Protein AF-A0A967K2J2-F1 (afdb_monomer_lite)

Secondary structure (DSSP, 8-state):
-EES--EEEEEESS--SSTTT---EEEEEE-HHHHHHHHHHHTT----EE---

Foldseek 3Di:
DFEEAKDWDWDAPDDDPDPVPGDHTDTDIDDPSVVVQVVCVVVVHDGDYDYDD

Structure (mmCIF, N/CA/C/O backbone):
data_AF-A0A967K2J2-F1
#
_entry.id   AF-A0A967K2J2-F1
#
loop_
_atom_site.group_PDB
_atom_site.id
_atom_site.type_symbol
_atom_site.label_atom_id
_atom_site.label_alt_id
_atom_site.label_comp_id
_atom_site.label_asym_id
_atom_site.label_entity_id
_atom_site.label_seq_id
_atom_site.pdbx_PDB_ins_code
_atom_site.Cartn_x
_atom_site.Cartn_y
_atom_site.Cartn_z
_atom_site.occupancy
_atom_site.B_iso_or_equiv
_atom_site.auth_seq_id
_atom_site.auth_comp_id
_atom_site.auth_asym_id
_atom_site.auth_atom_id
_atom_site.pdbx_PDB_model_num
ATOM 1 N N . LEU A 1 1 ? 11.945 -0.992 -14.689 1.00 91.06 1 LEU A N 1
ATOM 2 C CA . LEU A 1 1 ? 11.992 -2.207 -13.848 1.00 91.06 1 LEU A CA 1
ATOM 3 C C . LEU A 1 1 ? 12.236 -1.771 -12.411 1.00 91.06 1 LEU A C 1
ATOM 5 O O . LEU A 1 1 ? 13.216 -1.072 -12.189 1.00 91.06 1 LEU A O 1
ATOM 9 N N . ALA A 1 2 ? 11.350 -2.120 -11.483 1.00 95.62 2 ALA A N 1
ATOM 10 C CA . ALA A 1 2 ? 11.500 -1.868 -10.050 1.00 95.62 2 ALA A CA 1
ATOM 11 C C . ALA A 1 2 ? 11.679 -3.203 -9.313 1.00 95.62 2 ALA A C 1
ATOM 13 O O . ALA A 1 2 ? 11.046 -4.194 -9.677 1.00 95.62 2 ALA A O 1
ATOM 14 N N . ILE A 1 3 ? 12.549 -3.240 -8.307 1.00 96.44 3 ILE A N 1
ATOM 15 C CA . ILE A 1 3 ? 12.846 -4.451 -7.534 1.00 96.44 3 ILE A CA 1
ATOM 16 C C . ILE A 1 3 ? 12.570 -4.154 -6.065 1.00 96.44 3 ILE A C 1
ATOM 18 O O . ILE A 1 3 ? 13.033 -3.139 -5.548 1.00 96.44 3 ILE A O 1
ATOM 22 N N . GLY A 1 4 ? 11.827 -5.034 -5.402 1.00 93.44 4 GLY A N 1
ATOM 23 C CA . GLY A 1 4 ? 11.612 -4.971 -3.961 1.00 93.44 4 GLY A CA 1
ATOM 24 C C . GLY A 1 4 ? 10.377 -5.746 -3.541 1.00 93.44 4 GLY A C 1
ATOM 25 O O . GLY A 1 4 ? 10.122 -6.819 -4.068 1.00 93.44 4 GLY A O 1
ATOM 26 N N . GLU A 1 5 ? 9.62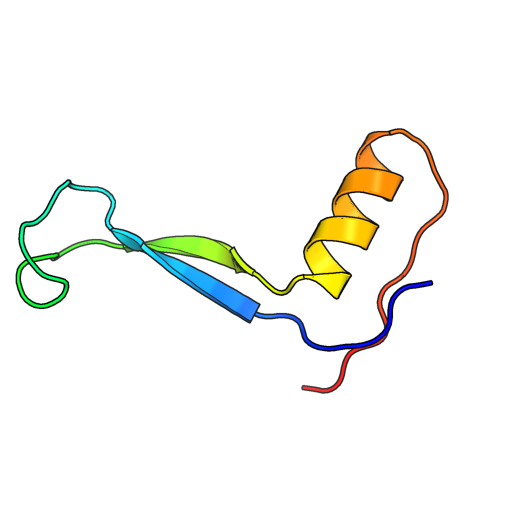7 -5.227 -2.579 1.00 93.50 5 GLU A N 1
ATOM 27 C CA . GLU A 1 5 ? 8.471 -5.910 -1.998 1.00 93.50 5 GLU A CA 1
ATOM 28 C C . GLU A 1 5 ? 7.133 -5.360 -2.508 1.00 93.50 5 GLU A C 1
ATOM 30 O O . GLU A 1 5 ? 7.018 -4.200 -2.917 1.00 93.50 5 GLU A O 1
ATOM 35 N N . ILE A 1 6 ? 6.116 -6.221 -2.467 1.00 93.12 6 ILE A N 1
ATOM 36 C CA . ILE A 1 6 ? 4.713 -5.866 -2.679 1.00 93.12 6 ILE A CA 1
ATOM 37 C C . ILE A 1 6 ? 4.016 -6.051 -1.336 1.00 93.12 6 ILE A C 1
ATOM 39 O O . ILE A 1 6 ? 4.087 -7.133 -0.756 1.00 93.12 6 ILE A O 1
ATOM 43 N N . LEU A 1 7 ? 3.342 -5.007 -0.858 1.00 94.81 7 LEU A N 1
ATOM 44 C CA . LEU A 1 7 ? 2.658 -5.007 0.433 1.00 94.81 7 LEU A CA 1
ATOM 45 C C . LEU A 1 7 ? 1.155 -4.791 0.252 1.00 94.81 7 LEU A C 1
ATOM 47 O O . LEU A 1 7 ? 0.685 -4.356 -0.803 1.00 94.81 7 LEU A O 1
ATOM 51 N N . VAL A 1 8 ? 0.399 -5.095 1.305 1.00 94.94 8 VAL A N 1
ATOM 52 C CA . VAL A 1 8 ? -1.017 -4.742 1.416 1.00 94.94 8 VAL A CA 1
ATOM 53 C C . VAL A 1 8 ? -1.177 -3.857 2.639 1.00 94.94 8 VAL A C 1
ATOM 55 O O . VAL A 1 8 ? -1.003 -4.324 3.765 1.00 94.94 8 VAL A O 1
ATOM 58 N N . ASP A 1 9 ? -1.544 -2.603 2.411 1.00 95.44 9 ASP A N 1
ATOM 59 C CA . ASP A 1 9 ? -1.790 -1.650 3.484 1.00 95.44 9 ASP A CA 1
ATOM 60 C C . ASP A 1 9 ? -3.255 -1.766 3.916 1.00 95.44 9 ASP A C 1
ATOM 62 O O . ASP A 1 9 ? -4.173 -1.678 3.095 1.00 95.44 9 ASP A O 1
ATOM 66 N N . PHE A 1 10 ? -3.485 -1.980 5.210 1.00 96.94 10 PHE A N 1
ATOM 67 C CA . PHE A 1 10 ? -4.817 -1.945 5.808 1.00 96.94 10 PHE A CA 1
ATOM 68 C C . PHE A 1 10 ? -5.020 -0.581 6.453 1.00 96.94 10 PHE A C 1
ATOM 70 O O . PHE A 1 10 ? -4.415 -0.279 7.478 1.00 96.94 10 PHE A O 1
ATOM 77 N N . ILE A 1 11 ? -5.875 0.239 5.848 1.00 96.38 11 ILE A N 1
ATOM 78 C CA . ILE A 1 11 ? -6.178 1.590 6.331 1.00 96.38 11 ILE A CA 1
ATOM 79 C C . ILE A 1 11 ? -7.610 1.588 6.857 1.00 96.38 11 ILE A C 1
ATOM 81 O O . ILE A 1 11 ? -8.498 1.045 6.189 1.00 96.38 11 ILE A O 1
ATOM 85 N N . SER A 1 12 ? -7.828 2.144 8.053 1.00 97.69 12 SER A N 1
ATOM 86 C CA . SER A 1 12 ? -9.166 2.228 8.639 1.00 97.69 12 SER A CA 1
ATOM 87 C C . SER A 1 12 ? -10.099 3.025 7.726 1.00 97.69 12 SER A C 1
ATOM 89 O O . SER A 1 12 ? -9.672 3.951 7.032 1.00 97.69 12 SER A O 1
ATOM 91 N N . ILE A 1 13 ? -11.368 2.625 7.655 1.00 97.50 13 ILE A N 1
ATOM 92 C CA . ILE A 1 13 ? -12.366 3.347 6.850 1.00 97.50 13 ILE A C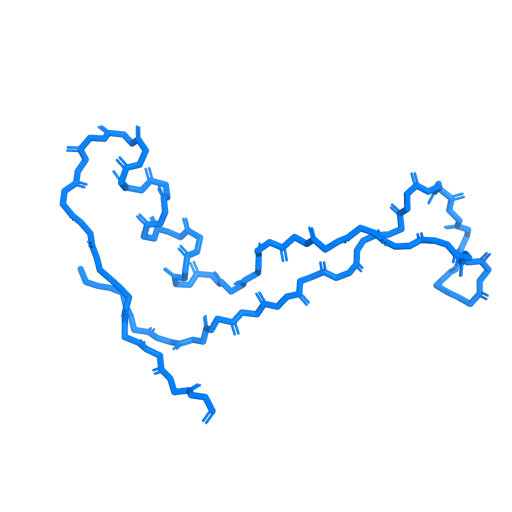A 1
ATOM 93 C C . ILE A 1 13 ? -12.835 4.593 7.608 1.00 97.50 13 ILE A C 1
ATOM 95 O O . ILE A 1 13 ? -13.076 5.638 7.007 1.00 97.50 13 ILE A O 1
ATOM 99 N N . GLU A 1 14 ? -12.943 4.466 8.921 1.00 95.69 14 GLU A N 1
ATOM 100 C CA . GLU A 1 14 ? -13.245 5.507 9.883 1.00 95.69 14 GLU A CA 1
ATOM 101 C C . GLU A 1 14 ? -11.976 6.167 10.440 1.00 95.69 14 GLU A C 1
ATOM 103 O O . GLU A 1 14 ? -10.914 5.544 10.547 1.00 95.69 14 GLU A O 1
ATOM 108 N N . GLU A 1 15 ? -12.099 7.435 10.832 1.00 95.44 15 GLU A N 1
ATOM 109 C CA . GLU A 1 15 ? -11.116 8.061 11.712 1.00 95.44 15 GLU A CA 1
ATOM 110 C C . GLU A 1 15 ? -11.256 7.468 13.117 1.00 95.44 15 GLU A C 1
ATOM 112 O O . GLU A 1 15 ? -12.358 7.371 13.659 1.00 95.44 15 GLU A O 1
ATOM 117 N N . ALA A 1 16 ? -10.131 7.067 13.699 1.00 94.00 16 ALA A N 1
ATOM 118 C CA . ALA A 1 16 ? -10.054 6.515 15.041 1.00 94.00 16 ALA A CA 1
ATOM 119 C C . ALA A 1 16 ? -8.829 7.095 15.751 1.00 94.00 16 ALA A C 1
ATOM 121 O O . ALA A 1 16 ? -7.791 7.315 15.125 1.00 94.00 16 ALA A O 1
ATOM 122 N N . GLU A 1 17 ? -8.931 7.318 17.062 1.00 95.00 17 GLU A N 1
ATOM 123 C CA . GLU A 1 17 ? -7.804 7.819 17.861 1.00 95.00 17 GLU A CA 1
ATOM 124 C C . GLU A 1 17 ? -6.659 6.798 17.950 1.00 95.00 17 GLU A C 1
ATOM 126 O O . GLU A 1 17 ? -5.492 7.172 18.081 1.00 95.00 17 GLU A O 1
ATOM 131 N N . SER A 1 18 ? -6.970 5.501 17.839 1.00 95.88 18 SER A N 1
ATOM 132 C CA . SER A 1 18 ? -5.979 4.431 17.788 1.00 95.88 18 SER A CA 1
ATOM 133 C C . SER A 1 18 ? -6.388 3.293 16.848 1.00 95.88 18 SER A C 1
ATOM 135 O O . SER A 1 18 ? -7.566 3.060 16.584 1.00 95.88 18 SER A O 1
ATOM 137 N N . LEU A 1 19 ? -5.404 2.500 16.402 1.00 94.50 19 LEU A N 1
ATOM 138 C CA . LEU A 1 19 ? -5.654 1.284 15.612 1.00 94.50 19 LEU A CA 1
ATOM 139 C C . LEU A 1 19 ? -6.479 0.227 16.361 1.00 94.50 19 LEU A C 1
ATOM 141 O O . LEU A 1 19 ? -7.054 -0.644 15.717 1.00 94.50 19 LEU A O 1
ATOM 145 N N . ARG A 1 20 ? -6.510 0.264 17.702 1.00 95.31 20 ARG A N 1
ATOM 146 C CA . ARG A 1 20 ? -7.291 -0.689 18.508 1.00 95.31 20 ARG A CA 1
ATOM 147 C C . ARG A 1 20 ? -8.784 -0.380 18.481 1.00 95.31 20 ARG A C 1
ATOM 149 O O . ARG A 1 20 ? -9.578 -1.288 18.705 1.00 95.31 20 ARG A O 1
ATOM 156 N N . ASP A 1 21 ? -9.133 0.874 18.214 1.00 96.38 21 ASP A N 1
ATOM 157 C CA . ASP A 1 21 ? -10.516 1.349 18.190 1.00 96.38 21 ASP A CA 1
ATOM 158 C C . ASP A 1 21 ? -11.128 1.252 16.785 1.00 96.38 21 ASP A C 1
ATOM 160 O O . ASP A 1 21 ? -12.349 1.253 16.640 1.00 96.38 21 ASP A O 1
ATOM 164 N N . ALA A 1 22 ? -10.286 1.119 15.753 1.00 97.06 22 ALA A N 1
ATOM 165 C CA . ALA A 1 22 ? -10.717 0.877 14.384 1.00 97.06 22 ALA A CA 1
ATOM 166 C C . ALA A 1 22 ? -11.318 -0.532 14.232 1.00 97.06 22 ALA A C 1
ATOM 168 O O . ALA A 1 22 ? -10.708 -1.548 14.572 1.00 97.06 22 ALA A O 1
ATOM 169 N N . GLN A 1 23 ? -12.523 -0.589 13.682 1.00 96.19 23 GLN A N 1
ATOM 170 C CA . GLN A 1 23 ? -13.309 -1.797 13.462 1.00 96.19 23 GLN A CA 1
ATOM 171 C C . GLN A 1 23 ? -13.246 -2.266 12.013 1.00 96.19 23 GLN A C 1
ATOM 173 O O . GLN A 1 23 ? -13.340 -3.470 11.755 1.00 96.19 23 GLN A O 1
ATOM 178 N N . THR A 1 24 ? -13.097 -1.344 11.056 1.00 97.62 24 THR A N 1
ATOM 179 C CA . THR A 1 24 ? -13.108 -1.694 9.634 1.00 97.62 24 THR A CA 1
ATOM 180 C C . THR A 1 24 ? -11.915 -1.140 8.876 1.00 97.62 24 THR A C 1
ATOM 182 O O . THR A 1 24 ? -11.534 0.015 9.020 1.00 97.62 24 THR A O 1
ATOM 185 N N . PHE A 1 25 ? -11.331 -1.983 8.021 1.00 98.00 25 PHE A N 1
ATOM 186 C CA . PHE A 1 25 ? -10.159 -1.640 7.223 1.00 98.00 25 PHE A CA 1
ATOM 187 C C . PHE A 1 25 ? -10.404 -1.928 5.748 1.00 98.00 25 PHE A C 1
ATOM 189 O O . PHE A 1 25 ? -10.961 -2.965 5.373 1.00 98.00 25 PHE A O 1
ATOM 196 N N . ARG A 1 26 ? -9.919 -1.031 4.893 1.00 97.94 26 ARG A N 1
ATOM 197 C CA . ARG A 1 26 ? -9.836 -1.239 3.450 1.00 97.94 26 ARG A CA 1
ATOM 198 C C . ARG A 1 26 ? -8.406 -1.607 3.066 1.00 97.94 26 ARG A C 1
ATOM 200 O O . ARG A 1 26 ? -7.448 -1.047 3.589 1.00 97.94 26 ARG A O 1
ATOM 207 N N . LYS A 1 27 ? -8.287 -2.550 2.129 1.00 97.38 27 LYS A N 1
ATOM 208 C CA . LYS A 1 27 ? -7.006 -2.963 1.549 1.00 97.38 27 LYS A CA 1
ATOM 209 C C . LYS A 1 27 ? -6.568 -1.970 0.482 1.00 97.38 27 LYS A C 1
ATOM 211 O O . LYS A 1 27 ? -7.351 -1.645 -0.413 1.00 97.38 27 LYS A O 1
ATOM 216 N N . PHE A 1 28 ? -5.306 -1.582 0.535 1.00 95.19 28 PHE A N 1
ATOM 217 C CA . PHE A 1 28 ? -4.634 -0.774 -0.470 1.00 95.19 28 PHE A CA 1
ATOM 218 C C . PHE A 1 28 ? -3.355 -1.469 -0.926 1.00 95.19 28 PHE A C 1
ATOM 220 O O . PHE A 1 28 ? -2.779 -2.290 -0.212 1.00 95.19 28 PHE A O 1
ATOM 227 N N . GLN A 1 29 ? -2.927 -1.155 -2.144 1.00 93.38 29 GLN A N 1
ATOM 228 C CA . GLN A 1 29 ? -1.617 -1.572 -2.618 1.00 93.38 29 GLN A CA 1
ATOM 229 C C . GLN A 1 29 ? -0.541 -0.799 -1.852 1.00 93.38 29 GLN A C 1
ATOM 231 O O . GLN A 1 29 ? -0.546 0.431 -1.869 1.00 93.38 29 GLN A O 1
ATOM 236 N N . GLY A 1 30 ? 0.373 -1.537 -1.230 1.00 93.69 30 GLY A N 1
ATOM 237 C CA . GLY A 1 30 ? 1.555 -1.003 -0.571 1.00 93.69 30 GLY A CA 1
ATOM 238 C C . GLY A 1 30 ? 2.849 -1.454 -1.255 1.00 93.69 30 GLY A C 1
ATOM 239 O O . GLY A 1 30 ? 2.858 -2.292 -2.163 1.00 93.69 30 GLY A O 1
ATOM 240 N N . GLY A 1 31 ? 3.967 -0.920 -0.768 1.00 94.81 31 GLY A N 1
ATOM 241 C CA . GLY A 1 31 ? 5.312 -1.195 -1.279 1.00 94.81 31 GLY A CA 1
ATOM 242 C C . GLY A 1 31 ? 5.797 -0.107 -2.238 1.00 94.81 31 GLY A C 1
ATOM 243 O O . GLY A 1 31 ? 5.245 0.094 -3.320 1.00 94.81 31 GLY A O 1
ATOM 244 N N . SER A 1 32 ? 6.864 0.601 -1.853 1.00 95.25 32 SER A N 1
ATOM 245 C CA . SER A 1 32 ? 7.402 1.730 -2.631 1.00 95.25 32 SER A CA 1
ATOM 246 C C . SER A 1 32 ? 7.778 1.346 -4.079 1.00 95.25 32 SER A C 1
ATOM 248 O O . SER A 1 32 ? 7.304 2.009 -5.008 1.00 95.25 32 SER A O 1
ATOM 250 N N . PRO A 1 33 ? 8.508 0.237 -4.332 1.00 95.44 33 PRO A N 1
ATOM 251 C CA . PRO A 1 33 ? 8.822 -0.198 -5.698 1.00 95.44 33 PRO A CA 1
ATOM 252 C C . P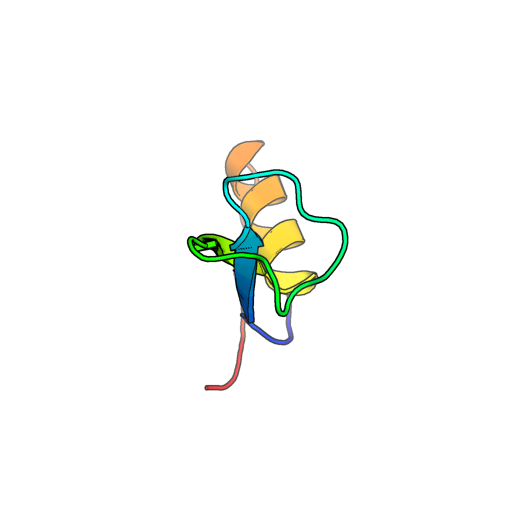RO A 1 33 ? 7.578 -0.544 -6.529 1.00 95.44 33 PRO A C 1
ATOM 254 O O . PRO A 1 33 ? 7.529 -0.235 -7.723 1.00 95.44 33 PRO A O 1
ATOM 257 N N . ALA A 1 34 ? 6.558 -1.141 -5.902 1.00 94.50 34 ALA A N 1
ATOM 258 C CA . ALA A 1 34 ? 5.294 -1.470 -6.552 1.00 94.50 34 ALA A CA 1
ATOM 259 C C . ALA A 1 34 ? 4.510 -0.207 -6.941 1.00 94.50 34 ALA A C 1
ATOM 261 O O . ALA A 1 34 ? 4.070 -0.080 -8.086 1.00 94.50 34 ALA A O 1
ATOM 262 N N . ASN A 1 35 ? 4.421 0.763 -6.029 1.00 95.06 35 ASN A N 1
ATOM 263 C CA . ASN A 1 35 ? 3.734 2.035 -6.255 1.00 95.06 35 ASN A CA 1
ATOM 264 C C . ASN A 1 35 ? 4.378 2.844 -7.390 1.00 95.06 35 ASN A C 1
ATOM 266 O O . ASN A 1 35 ? 3.673 3.384 -8.244 1.00 95.06 35 ASN A O 1
ATOM 270 N N . ILE A 1 36 ? 5.714 2.887 -7.449 1.00 95.88 36 ILE A N 1
ATOM 271 C CA . ILE A 1 36 ? 6.447 3.555 -8.535 1.00 95.88 36 ILE A CA 1
ATOM 272 C C . ILE A 1 36 ? 6.117 2.911 -9.884 1.00 95.88 36 ILE A C 1
ATOM 274 O O . ILE A 1 36 ? 5.765 3.619 -10.828 1.00 95.88 36 ILE A O 1
ATOM 278 N N . ALA A 1 37 ? 6.195 1.581 -9.989 1.00 96.31 37 ALA A N 1
ATOM 279 C CA . ALA A 1 37 ? 5.901 0.889 -11.241 1.00 96.31 37 ALA A CA 1
ATOM 280 C C . ALA A 1 37 ? 4.454 1.128 -11.702 1.00 96.31 37 ALA A C 1
ATOM 282 O O . ALA A 1 37 ? 4.225 1.462 -12.864 1.00 96.31 37 ALA A O 1
ATOM 283 N N . VAL A 1 38 ? 3.482 1.056 -10.787 1.00 95.31 38 VAL A N 1
ATOM 284 C CA . VAL A 1 38 ? 2.074 1.335 -11.104 1.00 95.31 38 VAL A CA 1
ATOM 285 C C . VAL A 1 38 ? 1.871 2.766 -11.592 1.00 95.31 38 VAL A C 1
ATOM 287 O O . VAL A 1 38 ? 1.162 2.974 -12.576 1.00 95.31 38 VAL A O 1
ATOM 290 N N . ASN A 1 39 ? 2.504 3.755 -10.962 1.00 96.62 39 ASN A N 1
ATOM 291 C CA . ASN A 1 39 ? 2.395 5.145 -11.405 1.00 96.62 39 ASN A CA 1
ATOM 292 C C . ASN A 1 39 ? 3.009 5.360 -12.795 1.00 96.62 39 ASN A C 1
ATOM 294 O O . ASN A 1 39 ? 2.398 6.028 -13.626 1.00 96.62 39 ASN A O 1
ATOM 298 N N . VAL A 1 40 ? 4.160 4.744 -13.088 1.00 97.81 40 VAL A N 1
ATOM 299 C CA . VAL A 1 40 ? 4.760 4.78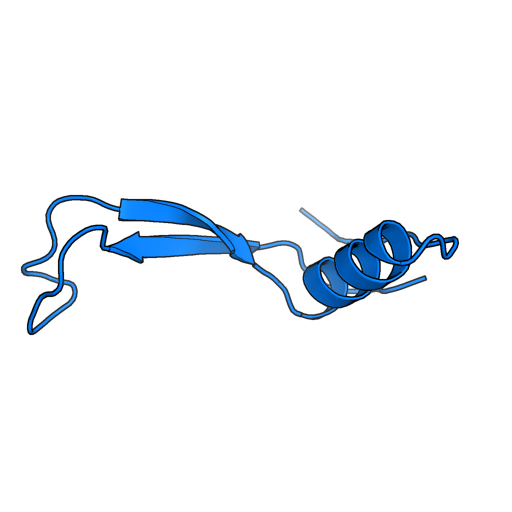0 -14.434 1.00 97.81 40 VAL A CA 1
ATOM 300 C C . VAL A 1 40 ? 3.817 4.161 -15.469 1.00 97.81 40 VAL A C 1
ATOM 302 O O . VAL A 1 40 ? 3.601 4.761 -16.521 1.00 97.81 40 VAL A O 1
ATOM 305 N N . ALA A 1 41 ? 3.207 3.011 -15.162 1.00 97.25 41 ALA A N 1
ATOM 306 C CA . ALA A 1 41 ? 2.231 2.374 -16.048 1.00 97.25 41 ALA A CA 1
ATOM 307 C C . ALA A 1 41 ? 1.002 3.264 -16.303 1.00 97.25 41 ALA A C 1
ATOM 309 O O . ALA A 1 41 ? 0.564 3.399 -17.444 1.00 97.25 41 ALA A O 1
ATOM 310 N N . LYS A 1 42 ? 0.469 3.919 -15.263 1.00 97.31 42 LYS A N 1
ATOM 311 C CA . LYS A 1 42 ? -0.684 4.832 -15.375 1.00 97.31 42 LYS A CA 1
ATOM 312 C C . LYS A 1 42 ? -0.406 6.056 -16.249 1.00 97.31 42 LYS A C 1
ATOM 314 O O . LYS A 1 42 ? -1.329 6.567 -16.873 1.00 97.31 42 LYS A O 1
ATOM 319 N N . 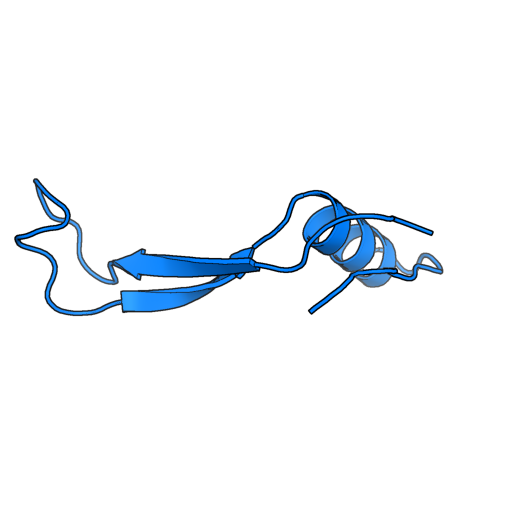LEU A 1 43 ? 0.844 6.510 -16.310 1.00 98.31 43 LEU A N 1
ATOM 320 C CA . LEU A 1 43 ? 1.278 7.614 -17.173 1.00 98.31 43 LEU A CA 1
ATOM 321 C C . LEU A 1 43 ? 1.614 7.166 -18.610 1.00 98.31 43 LEU A C 1
ATOM 323 O O . LEU A 1 43 ? 2.104 7.970 -19.399 1.00 98.31 43 LEU A O 1
ATOM 327 N N . GLY A 1 44 ? 1.362 5.900 -18.963 1.00 98.31 44 GLY A N 1
ATOM 328 C CA . GLY A 1 44 ? 1.615 5.346 -20.298 1.00 98.31 44 GLY A CA 1
ATOM 329 C C . GLY A 1 44 ? 3.037 4.816 -20.513 1.00 98.31 44 GLY A C 1
ATOM 330 O O . GLY A 1 44 ? 3.391 4.451 -21.632 1.00 98.31 44 GLY A O 1
ATOM 331 N N . GLY A 1 45 ? 3.862 4.761 -19.464 1.00 98.25 45 GLY A N 1
ATOM 332 C CA . GLY A 1 45 ? 5.211 4.205 -19.530 1.00 98.25 45 GLY A CA 1
ATOM 333 C C . GLY A 1 45 ? 5.236 2.679 -19.405 1.00 98.25 45 GLY A C 1
ATOM 334 O O . GLY A 1 45 ? 4.414 2.075 -18.718 1.00 98.25 45 GLY A O 1
ATOM 335 N N . ALA A 1 46 ? 6.237 2.038 -20.013 1.00 98.31 46 ALA A N 1
ATOM 336 C CA . ALA A 1 46 ? 6.501 0.619 -19.789 1.00 98.31 46 ALA A CA 1
ATOM 337 C C . ALA A 1 46 ? 7.133 0.406 -18.401 1.00 98.31 46 ALA A C 1
ATOM 339 O O . ALA A 1 46 ? 8.142 1.026 -18.058 1.00 98.31 46 ALA A O 1
ATOM 340 N N . SER A 1 47 ? 6.562 -0.488 -17.594 1.00 97.31 47 SER A N 1
ATOM 341 C CA . SER A 1 47 ? 7.052 -0.780 -16.245 1.00 97.31 47 SER A CA 1
ATOM 342 C C . SER A 1 47 ? 6.874 -2.257 -15.883 1.00 97.31 47 SER A C 1
ATOM 344 O O . SER A 1 47 ? 6.099 -2.975 -16.508 1.00 97.31 47 SER A O 1
ATOM 346 N N . ALA A 1 48 ? 7.633 -2.715 -14.887 1.00 96.44 48 ALA A N 1
ATOM 347 C CA . ALA A 1 48 ? 7.564 -4.066 -14.337 1.00 96.44 48 ALA A CA 1
ATOM 348 C C . ALA A 1 48 ? 8.092 -4.054 -12.898 1.00 96.44 48 ALA A C 1
ATOM 350 O O . ALA A 1 48 ? 8.980 -3.249 -12.584 1.00 96.44 48 ALA A O 1
ATOM 351 N N . VAL A 1 49 ? 7.581 -4.963 -12.066 1.00 96.06 49 VAL A N 1
ATOM 352 C CA . VAL A 1 49 ? 8.035 -5.199 -10.688 1.00 96.06 49 VAL A CA 1
ATOM 353 C C . VAL A 1 49 ? 8.585 -6.616 -10.585 1.00 96.06 49 VAL A C 1
ATOM 355 O O . VAL A 1 49 ? 7.949 -7.555 -11.056 1.00 96.06 49 VAL A O 1
ATOM 358 N N . ILE A 1 50 ? 9.743 -6.772 -9.947 1.00 96.75 50 ILE A N 1
ATOM 359 C CA . ILE A 1 50 ? 10.234 -8.063 -9.460 1.00 96.75 50 ILE A CA 1
ATOM 360 C C . ILE A 1 50 ? 10.168 -8.029 -7.939 1.00 96.75 50 ILE A C 1
ATOM 362 O O . ILE A 1 50 ? 10.769 -7.157 -7.309 1.00 96.75 50 ILE A O 1
ATOM 366 N N . ALA A 1 51 ? 9.447 -8.988 -7.369 1.00 93.38 51 ALA A N 1
ATOM 367 C CA . ALA A 1 51 ? 9.295 -9.144 -5.934 1.00 93.38 51 ALA A CA 1
ATOM 368 C C . ALA A 1 51 ? 9.332 -10.617 -5.539 1.00 93.38 51 ALA A C 1
ATOM 370 O O . ALA A 1 51 ? 9.034 -11.496 -6.349 1.00 93.38 51 ALA A O 1
AT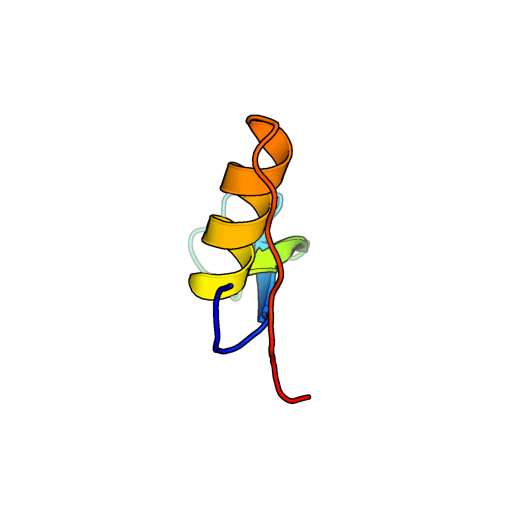OM 371 N N . LYS A 1 52 ? 9.707 -10.871 -4.286 1.00 86.56 52 LYS A N 1
ATOM 372 C CA . LYS A 1 52 ? 9.656 -12.197 -3.675 1.00 86.56 52 LYS A CA 1
ATOM 373 C C . LYS A 1 52 ? 8.460 -12.257 -2.723 1.00 86.56 52 LYS A C 1
ATOM 375 O O . LYS A 1 52 ? 8.271 -11.331 -1.940 1.00 86.56 52 LYS A O 1
ATOM 380 N N . THR A 1 53 ? 7.685 -13.333 -2.830 1.00 68.50 53 THR A N 1
ATOM 381 C CA . THR A 1 53 ? 6.633 -13.732 -1.879 1.00 68.50 53 THR A CA 1
ATOM 382 C C . THR A 1 53 ? 7.205 -14.410 -0.649 1.00 68.50 53 THR A C 1
ATOM 384 O O . THR A 1 53 ? 8.170 -15.196 -0.822 1.00 68.50 53 THR A O 1
#

Radius of gyration: 14.39 Å; chains: 1; bounding box: 26×22×39 Å

Sequence (53 aa):
LAIGEILVDFISIEEAESLRDAQTFRKFQGGSPANIAVNVAKLGGASAVIAKT

pLDDT: mean 95.19, std 4.22, range [68.5, 98.31]